Protein AF-A0A382T017-F1 (afdb_monomer_lite)

pLDDT: mean 90.38, std 9.31, range [49.28, 98.25]

Foldseek 3Di:
DDWAKDDDDDDLVPQPLLVVPVPDDLVVLLVVLQVCQVPDDDDVNVNSNRVSSVVVQVVVQAAECQFWDWDDDPNDIIIIGHSNFGWDDDPRHIHGDD

Radius of gyration: 12.75 Å; chains: 1; bounding box: 35×27×26 Å

Sequence (98 aa):
MPGIIAIGDFDRTQNEFYLK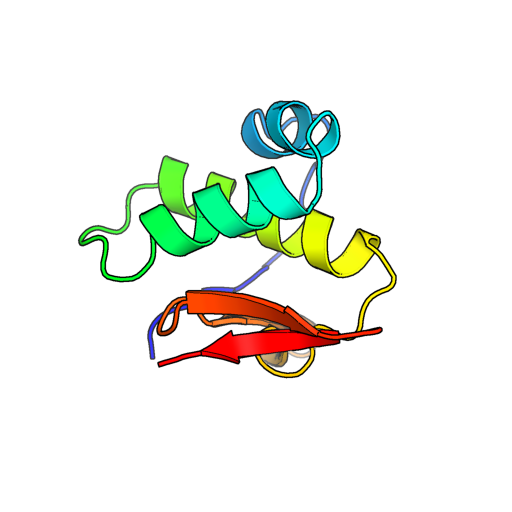YSAKSLDECIIRFNDDVGGGGWVSARGRMLRALMEIFLESGLDCSDFIAKIYSDEKEYNRMSVSKRIRIEGDKIVQID

Secondary structure (DSSP, 8-state):
--EEE--S---TTT-HHHHHHHTS-HHHHHHHHHHHTT-----HHHHHHHHHHHHHHHHTTSB-TTTEEEEEETTEEEEEEE-SSEEEEETTEEEEE-

Organism: NCBI:txid408172

Structure (mmCIF, N/CA/C/O backbone):
data_AF-A0A382T017-F1
#
_entry.id   AF-A0A382T017-F1
#
loop_
_atom_site.group_PDB
_atom_site.id
_atom_site.type_symbol
_atom_site.label_atom_id
_atom_site.label_alt_id
_atom_site.label_comp_id
_atom_site.label_asym_id
_atom_site.label_entity_id
_atom_site.label_seq_id
_atom_site.pdbx_PDB_ins_code
_atom_site.Cartn_x
_atom_site.Cartn_y
_atom_site.Cartn_z
_atom_site.occupancy
_atom_site.B_iso_or_equiv
_atom_site.auth_seq_id
_atom_site.auth_comp_id
_atom_site.auth_asym_id
_atom_site.auth_atom_id
_atom_site.pdbx_PDB_model_num
ATOM 1 N N . MET A 1 1 ? 12.775 -10.550 6.243 1.00 49.28 1 MET A N 1
ATOM 2 C CA . MET A 1 1 ? 11.541 -9.770 6.489 1.00 49.28 1 MET A CA 1
ATOM 3 C C . MET A 1 1 ? 10.956 -9.363 5.134 1.00 49.28 1 MET A C 1
ATOM 5 O O . MET A 1 1 ? 11.595 -8.566 4.452 1.00 49.28 1 MET A O 1
ATOM 9 N N . PRO A 1 2 ? 9.843 -9.970 4.689 1.00 70.81 2 PRO A N 1
ATOM 10 C CA . PRO A 1 2 ? 9.261 -9.715 3.368 1.00 70.81 2 PRO A CA 1
ATOM 11 C C . PRO A 1 2 ? 8.640 -8.310 3.303 1.00 70.81 2 PRO A C 1
ATOM 13 O O . PRO A 1 2 ? 7.970 -7.885 4.237 1.00 70.81 2 PRO A O 1
ATOM 16 N N . GLY A 1 3 ? 8.889 -7.569 2.225 1.00 76.06 3 GLY A N 1
ATOM 17 C CA . GLY A 1 3 ? 8.356 -6.218 2.028 1.00 76.06 3 GLY A CA 1
ATOM 18 C C . GLY A 1 3 ? 9.029 -5.506 0.861 1.00 76.06 3 GLY A C 1
ATOM 19 O O . GLY A 1 3 ? 10.103 -5.927 0.430 1.00 76.06 3 GLY A O 1
ATOM 20 N N . ILE A 1 4 ? 8.409 -4.440 0.362 1.00 84.19 4 ILE A N 1
ATOM 21 C CA . ILE A 1 4 ? 9.008 -3.542 -0.631 1.00 84.19 4 ILE A CA 1
ATOM 22 C C . ILE A 1 4 ? 9.597 -2.327 0.089 1.00 84.19 4 ILE A C 1
ATOM 24 O O . ILE A 1 4 ? 8.944 -1.731 0.946 1.00 84.19 4 ILE A O 1
ATOM 28 N N . ILE A 1 5 ? 10.844 -1.984 -0.238 1.00 82.7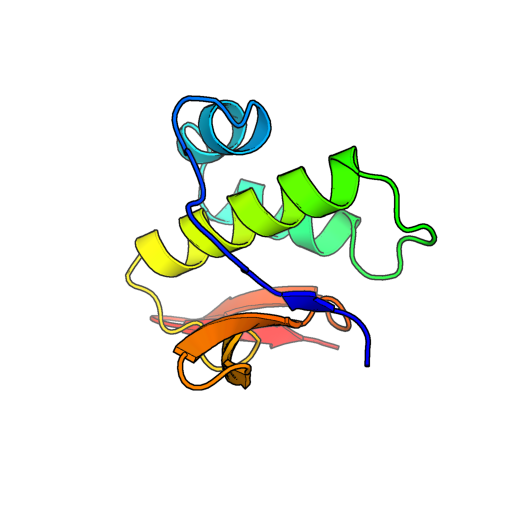5 5 ILE A N 1
ATOM 29 C CA . ILE A 1 5 ? 11.499 -0.759 0.229 1.00 82.75 5 ILE A CA 1
ATOM 30 C C . ILE A 1 5 ? 11.537 0.214 -0.942 1.00 82.75 5 ILE A C 1
ATOM 32 O O . ILE A 1 5 ? 11.983 -0.127 -2.038 1.00 82.75 5 ILE A O 1
ATOM 36 N N . ALA A 1 6 ? 11.053 1.422 -0.703 1.00 82.62 6 ALA A N 1
ATOM 37 C CA . ALA A 1 6 ? 11.131 2.520 -1.642 1.00 82.62 6 ALA A CA 1
ATOM 38 C C . ALA A 1 6 ? 12.462 3.243 -1.547 1.00 82.62 6 ALA A C 1
ATOM 40 O O . ALA A 1 6 ? 12.655 4.024 -0.625 1.00 82.62 6 ALA A O 1
ATOM 41 N N . ILE A 1 7 ? 13.346 3.017 -2.512 1.00 74.69 7 ILE A N 1
ATOM 42 C CA . ILE A 1 7 ? 14.635 3.705 -2.595 1.00 74.69 7 ILE A CA 1
ATOM 43 C C . ILE A 1 7 ? 14.667 4.529 -3.881 1.00 74.69 7 ILE A C 1
ATOM 45 O O . ILE A 1 7 ? 14.266 4.035 -4.936 1.00 74.69 7 ILE A O 1
ATOM 49 N N . GLY A 1 8 ? 15.169 5.760 -3.780 1.00 76.25 8 GLY A N 1
ATOM 50 C CA . GLY A 1 8 ? 15.335 6.671 -4.911 1.00 76.25 8 GLY A CA 1
ATOM 51 C C . GLY A 1 8 ? 14.033 7.283 -5.431 1.00 76.25 8 GLY A C 1
ATOM 52 O O . GLY A 1 8 ? 12.945 7.068 -4.884 1.00 76.25 8 GLY A O 1
ATOM 53 N N . ASP A 1 9 ? 14.173 8.055 -6.507 1.00 72.75 9 ASP A N 1
ATOM 54 C CA . ASP A 1 9 ? 13.075 8.797 -7.117 1.00 72.75 9 ASP A CA 1
ATOM 55 C C . ASP A 1 9 ? 12.147 7.836 -7.871 1.00 72.75 9 ASP A C 1
ATOM 57 O O . ASP A 1 9 ? 12.522 7.192 -8.852 1.00 72.75 9 ASP A O 1
ATOM 61 N N . PHE A 1 10 ? 10.914 7.701 -7.379 1.00 84.69 10 PHE A N 1
ATOM 62 C CA . PHE A 1 10 ? 9.876 6.928 -8.049 1.00 84.69 10 PHE A CA 1
ATOM 63 C C . PHE A 1 10 ? 9.176 7.802 -9.084 1.00 84.69 10 PHE A C 1
ATOM 65 O O . PHE A 1 10 ? 8.317 8.614 -8.742 1.00 84.69 10 PHE A O 1
ATOM 72 N N . ASP A 1 11 ? 9.522 7.611 -10.356 1.00 88.75 11 ASP A N 1
ATOM 73 C CA . ASP A 1 11 ? 8.832 8.301 -11.439 1.00 88.75 11 ASP A CA 1
ATOM 74 C C . ASP A 1 11 ? 7.474 7.645 -11.729 1.00 88.75 11 ASP A C 1
ATOM 76 O O . ASP A 1 11 ? 7.349 6.638 -12.436 1.00 88.75 11 ASP A O 1
ATOM 80 N N . ARG A 1 12 ? 6.435 8.261 -11.168 1.00 87.88 12 ARG A N 1
ATOM 81 C CA . ARG A 1 12 ? 5.023 7.909 -11.350 1.00 87.88 12 ARG A CA 1
ATOM 82 C C . ARG A 1 12 ? 4.583 7.938 -12.813 1.00 87.88 12 ARG A C 1
ATOM 84 O O . ARG A 1 12 ? 3.705 7.169 -13.192 1.00 87.88 12 ARG A O 1
ATOM 91 N N . THR A 1 13 ? 5.193 8.793 -13.634 1.00 88.25 13 THR A N 1
ATOM 92 C CA . THR A 1 13 ? 4.836 8.960 -15.050 1.00 88.25 13 THR A CA 1
ATOM 93 C C . THR A 1 13 ? 5.402 7.849 -15.931 1.00 88.25 13 THR A C 1
ATOM 95 O O . THR A 1 13 ? 4.862 7.581 -17.000 1.00 88.25 13 THR A O 1
ATOM 98 N N . GLN A 1 14 ? 6.458 7.175 -15.469 1.00 90.56 14 GLN A N 1
ATOM 99 C CA . GLN A 1 14 ? 7.124 6.084 -16.187 1.00 90.56 14 GLN A CA 1
ATOM 100 C C . GLN A 1 14 ? 6.725 4.696 -15.667 1.00 90.56 14 GLN A C 1
ATOM 102 O O . GLN A 1 14 ? 7.016 3.681 -16.301 1.00 90.56 14 GLN A O 1
ATOM 107 N N . ASN A 1 15 ? 6.057 4.613 -14.512 1.00 92.25 15 ASN A N 1
ATOM 108 C CA . ASN A 1 15 ? 5.604 3.343 -13.960 1.00 92.25 15 ASN A CA 1
ATOM 109 C C . ASN A 1 15 ? 4.211 2.962 -14.488 1.00 92.25 15 ASN A C 1
ATOM 111 O O . ASN A 1 15 ? 3.191 3.476 -14.031 1.00 92.25 15 ASN A O 1
ATOM 115 N N . GLU A 1 16 ? 4.169 1.980 -15.391 1.00 93.81 16 GLU A N 1
ATOM 116 C CA . GLU A 1 16 ? 2.932 1.443 -15.983 1.00 93.81 16 GLU A CA 1
ATOM 117 C C . GLU A 1 16 ? 1.876 1.015 -14.946 1.00 93.81 16 GLU A C 1
ATOM 119 O O . GLU A 1 16 ? 0.677 1.179 -15.171 1.00 93.81 16 GLU A O 1
ATOM 124 N N . PHE A 1 17 ? 2.300 0.492 -13.791 1.00 95.25 17 PHE A N 1
ATOM 125 C CA . PHE A 1 17 ? 1.386 0.059 -12.737 1.00 95.25 17 PHE A CA 1
ATOM 126 C C . PHE A 1 17 ? 0.793 1.243 -11.990 1.00 95.25 17 PHE A C 1
ATOM 128 O O . PHE A 1 17 ? -0.381 1.187 -11.640 1.00 95.25 17 PHE A O 1
ATOM 135 N N . TYR A 1 18 ? 1.567 2.308 -11.771 1.00 96.00 18 TYR A N 1
ATOM 136 C CA . TYR A 1 18 ? 1.036 3.520 -11.155 1.00 96.00 18 TYR A CA 1
ATOM 137 C C . TYR A 1 18 ? -0.021 4.148 -12.059 1.00 96.00 18 TYR A C 1
ATOM 139 O O . TYR A 1 18 ? -1.135 4.362 -11.601 1.00 96.00 18 TYR A O 1
ATOM 147 N N . LEU A 1 19 ? 0.271 4.321 -13.353 1.00 95.25 19 LEU A N 1
ATOM 148 C CA . LEU A 1 19 ? -0.701 4.828 -14.331 1.00 95.25 19 LEU A CA 1
ATOM 149 C C . LEU A 1 19 ? -1.972 3.968 -14.397 1.00 95.25 19 LEU A C 1
ATOM 151 O O . LEU A 1 19 ? -3.080 4.485 -14.498 1.00 95.25 19 LEU A O 1
ATOM 155 N N . LYS A 1 20 ? -1.816 2.642 -14.333 1.00 95.56 20 LYS A N 1
ATOM 156 C CA . LYS A 1 20 ? -2.941 1.706 -14.361 1.00 95.56 20 LYS A CA 1
ATOM 157 C C . LYS A 1 20 ? -3.794 1.772 -13.096 1.00 95.56 20 LYS A C 1
ATOM 159 O O . LYS A 1 20 ? -5.014 1.704 -13.198 1.00 95.56 20 LYS A O 1
ATOM 164 N N . TYR A 1 21 ? -3.172 1.800 -11.919 1.00 96.50 21 TYR A N 1
ATOM 165 C CA . TYR A 1 21 ? -3.880 1.684 -10.643 1.00 96.50 21 TYR A CA 1
ATOM 166 C C . TYR A 1 21 ? -4.342 3.029 -10.080 1.00 96.50 21 TYR A C 1
ATOM 168 O O . TYR A 1 21 ? -5.323 3.046 -9.352 1.00 96.50 21 TYR A O 1
ATOM 176 N N . SER A 1 22 ? -3.729 4.153 -10.455 1.00 94.19 22 SER A N 1
ATOM 177 C CA . SER A 1 22 ? -4.219 5.485 -10.071 1.00 94.19 22 SER A CA 1
ATOM 178 C C . SER A 1 22 ? -5.582 5.818 -10.688 1.00 94.19 22 SER A C 1
ATOM 180 O O . SER A 1 22 ? -6.326 6.628 -10.148 1.00 94.19 22 SER A O 1
ATOM 182 N N . ALA A 1 23 ? -5.938 5.161 -11.796 1.00 94.50 23 ALA A N 1
ATOM 183 C CA . ALA A 1 23 ? -7.258 5.245 -12.416 1.00 94.50 23 ALA A CA 1
ATOM 184 C C . ALA A 1 23 ? -8.301 4.295 -11.789 1.00 94.50 23 ALA A C 1
ATOM 186 O O . ALA A 1 23 ? -9.449 4.275 -12.235 1.00 94.50 23 ALA A O 1
ATOM 187 N N . LYS A 1 24 ? -7.911 3.475 -10.805 1.00 95.81 24 LYS A N 1
ATOM 188 C CA . LYS A 1 24 ? -8.782 2.499 -10.139 1.00 95.81 24 LYS A CA 1
ATOM 189 C C . LYS A 1 24 ? -9.293 2.999 -8.797 1.00 95.81 24 LYS A C 1
ATOM 191 O O . LYS A 1 24 ? -8.750 3.941 -8.224 1.00 95.81 24 LYS A O 1
ATOM 196 N N . SER A 1 25 ? -10.313 2.326 -8.265 1.00 97.12 25 SER A N 1
ATOM 197 C CA . SER A 1 25 ? -10.716 2.562 -6.879 1.00 97.12 25 SER A CA 1
ATOM 198 C C . SER A 1 25 ? -9.677 2.018 -5.892 1.00 97.12 25 SER A C 1
ATOM 200 O O . SER A 1 25 ? -8.892 1.110 -6.194 1.00 97.12 25 SER A O 1
ATOM 202 N N . LEU A 1 26 ? -9.695 2.556 -4.672 1.00 97.12 26 LEU A N 1
ATOM 203 C CA . LEU A 1 26 ? -8.842 2.073 -3.590 1.00 97.12 26 LEU A CA 1
ATOM 204 C C . LEU A 1 26 ? -9.146 0.605 -3.240 1.00 97.12 26 LEU A C 1
ATOM 206 O O . LEU A 1 26 ? -8.219 -0.171 -3.012 1.00 97.12 26 LEU A O 1
ATOM 210 N N . ASP A 1 27 ? -10.419 0.202 -3.297 1.00 97.06 27 ASP A N 1
ATOM 211 C CA . ASP A 1 27 ? -10.843 -1.190 -3.098 1.00 97.06 27 ASP A CA 1
ATOM 212 C C . ASP A 1 27 ? -10.222 -2.134 -4.133 1.00 97.06 27 ASP A C 1
ATOM 214 O O . ASP A 1 27 ? -9.713 -3.199 -3.782 1.00 97.06 27 ASP A O 1
ATOM 218 N N . GLU A 1 28 ? -10.189 -1.744 -5.412 1.00 97.75 28 GLU A N 1
ATOM 219 C CA . GLU A 1 28 ? -9.528 -2.546 -6.445 1.00 97.75 28 GLU A CA 1
ATOM 220 C C . GLU A 1 28 ? -8.014 -2.662 -6.207 1.00 97.75 28 GLU A C 1
ATOM 222 O O . GLU A 1 28 ? -7.420 -3.712 -6.472 1.00 97.75 28 GLU A O 1
ATOM 227 N N . CYS A 1 29 ? -7.378 -1.601 -5.704 1.00 97.88 29 CYS A N 1
ATOM 228 C CA . CYS A 1 29 ? -5.959 -1.618 -5.347 1.00 97.88 29 CYS A CA 1
ATOM 229 C C . CYS A 1 29 ? -5.686 -2.568 -4.172 1.00 97.88 29 CYS A C 1
ATOM 231 O O . CYS A 1 29 ? -4.704 -3.314 -4.197 1.00 97.88 29 CYS A O 1
ATOM 233 N N . ILE A 1 30 ? -6.579 -2.593 -3.180 1.00 97.75 30 ILE A N 1
ATOM 234 C CA . ILE A 1 30 ? -6.525 -3.515 -2.040 1.00 97.75 30 ILE A CA 1
ATOM 235 C C . ILE A 1 30 ? -6.710 -4.962 -2.490 1.00 97.75 30 ILE A C 1
ATOM 237 O O . ILE A 1 30 ? -5.912 -5.816 -2.105 1.00 97.75 30 ILE A O 1
ATOM 241 N N . ILE A 1 31 ? -7.700 -5.242 -3.344 1.00 96.75 31 ILE A N 1
ATOM 242 C CA . ILE A 1 31 ? -7.897 -6.578 -3.929 1.00 96.75 31 ILE A CA 1
ATOM 243 C C . ILE A 1 31 ? -6.609 -7.022 -4.623 1.00 96.75 31 ILE A C 1
ATOM 245 O O . ILE A 1 31 ? -6.082 -8.096 -4.333 1.00 96.75 31 ILE A O 1
ATOM 249 N N . ARG A 1 32 ? -6.027 -6.156 -5.463 1.00 95.69 32 ARG A N 1
ATOM 250 C CA . ARG A 1 32 ? -4.802 -6.495 -6.188 1.00 95.69 32 ARG A CA 1
ATOM 251 C C . ARG A 1 32 ? -3.615 -6.767 -5.268 1.00 95.69 32 ARG A C 1
ATOM 253 O O . ARG A 1 32 ? -2.830 -7.668 -5.573 1.00 95.69 32 ARG A O 1
ATOM 260 N N . PHE A 1 33 ? -3.453 -5.981 -4.205 1.00 95.25 33 PHE A N 1
ATOM 261 C CA . PHE A 1 33 ? -2.426 -6.211 -3.192 1.00 95.25 33 PHE A CA 1
ATOM 262 C C . PHE A 1 33 ? -2.645 -7.562 -2.498 1.00 95.25 33 PHE A C 1
ATOM 264 O O . PHE A 1 33 ? -1.722 -8.368 -2.421 1.00 95.25 33 PHE A O 1
ATOM 271 N N . ASN A 1 34 ? -3.875 -7.841 -2.063 1.00 95.69 34 ASN A N 1
ATOM 272 C CA . ASN A 1 34 ? -4.243 -9.062 -1.346 1.00 95.69 34 ASN A CA 1
ATOM 273 C C . ASN A 1 34 ? -4.073 -10.335 -2.179 1.00 95.69 34 ASN A C 1
ATOM 275 O O . ASN A 1 34 ? -3.718 -11.372 -1.616 1.00 95.69 34 ASN A O 1
ATOM 279 N N . ASP A 1 35 ? -4.279 -10.251 -3.494 1.00 92.56 35 ASP A N 1
ATOM 280 C CA . ASP A 1 35 ? -4.006 -11.340 -4.442 1.00 92.56 35 ASP A CA 1
ATOM 281 C C . ASP A 1 35 ? -2.506 -11.663 -4.558 1.00 92.56 35 ASP A C 1
ATOM 283 O O . ASP A 1 35 ? -2.131 -12.763 -4.955 1.00 92.56 35 ASP A O 1
ATOM 287 N N . ASP A 1 36 ? -1.632 -10.700 -4.246 1.00 88.75 36 ASP A N 1
ATOM 288 C CA . ASP A 1 36 ? -0.175 -10.862 -4.287 1.00 88.75 36 ASP A CA 1
ATOM 289 C C . ASP A 1 36 ? 0.422 -11.311 -2.937 1.00 88.75 36 ASP A C 1
ATOM 291 O O . ASP A 1 36 ? 1.558 -11.794 -2.885 1.00 88.75 36 ASP A O 1
ATOM 295 N N . VAL A 1 37 ? -0.333 -11.191 -1.839 1.00 88.56 37 VAL A N 1
ATOM 296 C CA . VAL A 1 37 ? 0.080 -11.677 -0.514 1.00 88.56 37 VAL A CA 1
ATOM 297 C C . VAL A 1 37 ? 0.248 -13.196 -0.551 1.00 88.56 37 VAL A C 1
ATOM 299 O O . VAL A 1 37 ? -0.634 -13.932 -0.982 1.00 88.56 37 VAL A O 1
ATOM 302 N N . GLY A 1 38 ? 1.407 -13.678 -0.096 1.00 78.50 38 GLY A N 1
ATOM 303 C CA . GLY A 1 38 ? 1.772 -15.097 -0.184 1.00 78.50 38 GLY A CA 1
ATOM 304 C C . GLY A 1 38 ? 2.255 -15.541 -1.573 1.00 78.50 38 GLY A C 1
ATOM 305 O O . GLY A 1 38 ? 2.675 -16.687 -1.728 1.00 78.50 38 GLY A O 1
ATOM 306 N N . GLY A 1 39 ? 2.265 -14.645 -2.567 1.00 74.88 39 GLY A N 1
ATOM 307 C CA . GLY A 1 39 ? 2.846 -14.895 -3.883 1.00 74.88 39 GLY A CA 1
ATOM 308 C C . GLY A 1 39 ? 4.363 -15.107 -3.808 1.00 74.88 39 GLY A C 1
ATOM 309 O O . GLY A 1 39 ? 5.109 -14.263 -3.302 1.00 74.88 39 GLY A O 1
ATOM 310 N N . GLY A 1 40 ? 4.834 -16.249 -4.314 1.00 62.62 40 GLY A N 1
ATOM 311 C CA . GLY A 1 40 ? 6.257 -16.574 -4.404 1.00 62.62 40 GLY A CA 1
ATOM 312 C C . GLY A 1 40 ? 6.939 -15.882 -5.588 1.00 62.62 40 GLY A C 1
ATOM 313 O O . GLY A 1 40 ? 6.409 -15.864 -6.695 1.00 62.62 40 GLY A O 1
ATOM 314 N N . GLY A 1 41 ? 8.146 -15.353 -5.367 1.00 63.44 41 GLY A N 1
ATOM 315 C CA . GLY A 1 41 ? 9.015 -14.814 -6.418 1.00 63.44 41 GLY A CA 1
ATOM 316 C C . GLY A 1 41 ? 9.211 -13.297 -6.358 1.00 63.44 41 GLY A C 1
ATOM 317 O O . GLY A 1 41 ? 8.271 -12.510 -6.242 1.00 63.44 41 GLY A O 1
ATOM 318 N N . TRP A 1 42 ? 10.470 -12.873 -6.447 1.00 60.44 42 TRP A N 1
ATOM 319 C CA . TRP A 1 42 ? 10.848 -11.478 -6.655 1.00 60.44 42 TRP A CA 1
ATOM 320 C C . TRP A 1 42 ? 11.213 -11.293 -8.126 1.00 60.44 42 TRP A C 1
ATOM 322 O O . TRP A 1 42 ? 12.339 -11.546 -8.541 1.00 60.44 42 TRP A O 1
ATOM 332 N N . VAL A 1 43 ? 10.237 -10.873 -8.926 1.00 74.12 43 VAL A N 1
ATOM 333 C CA . VAL A 1 43 ? 10.463 -10.401 -10.298 1.00 74.12 43 VAL A CA 1
ATOM 334 C C . VAL A 1 43 ? 10.359 -8.880 -10.324 1.00 74.12 43 VAL A C 1
ATOM 336 O O . VAL A 1 43 ? 9.546 -8.294 -9.609 1.00 74.12 43 VAL A O 1
ATOM 339 N N . SER A 1 44 ? 11.180 -8.223 -11.146 1.00 81.19 44 SER A N 1
ATOM 340 C CA . SER A 1 44 ? 11.266 -6.754 -11.221 1.00 81.19 44 SER A CA 1
ATOM 341 C C . SER A 1 44 ? 9.903 -6.081 -11.442 1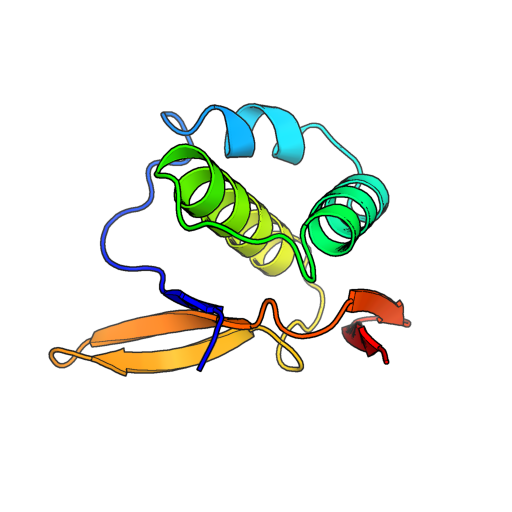.00 81.19 44 SER A C 1
ATOM 343 O O . SER A 1 44 ? 9.621 -5.047 -10.838 1.00 81.19 44 SER A O 1
ATOM 345 N N . ALA A 1 45 ? 9.023 -6.705 -12.232 1.00 86.62 45 ALA A N 1
ATOM 346 C CA . ALA A 1 45 ? 7.648 -6.257 -12.441 1.00 86.62 45 ALA A CA 1
ATOM 347 C C . ALA A 1 45 ? 6.824 -6.224 -11.141 1.00 86.62 45 ALA A C 1
ATOM 349 O O . ALA A 1 45 ? 6.138 -5.240 -10.878 1.00 86.62 45 ALA A O 1
ATOM 350 N N . ARG A 1 46 ? 6.944 -7.247 -10.282 1.00 87.88 46 ARG A N 1
ATOM 351 C CA . ARG A 1 46 ? 6.256 -7.300 -8.983 1.00 87.88 46 ARG A CA 1
ATOM 352 C C . ARG A 1 46 ? 6.733 -6.186 -8.054 1.00 87.88 46 ARG A C 1
ATOM 354 O O . ARG A 1 46 ? 5.912 -5.515 -7.440 1.00 87.88 46 ARG A O 1
ATOM 361 N N . GLY A 1 47 ? 8.043 -5.941 -8.000 1.00 88.38 47 GLY A N 1
ATOM 362 C CA . GLY A 1 47 ? 8.605 -4.833 -7.221 1.00 88.38 47 GLY A CA 1
ATOM 363 C C . GLY A 1 47 ? 8.055 -3.472 -7.664 1.00 88.38 47 GLY A C 1
ATOM 364 O O . GLY A 1 47 ? 7.597 -2.694 -6.829 1.00 88.38 47 GLY A O 1
ATOM 365 N N . ARG A 1 48 ? 8.015 -3.213 -8.981 1.00 90.88 48 ARG A N 1
ATOM 366 C CA . ARG A 1 48 ? 7.429 -1.983 -9.549 1.00 90.88 48 ARG A CA 1
ATOM 367 C C . ARG A 1 48 ? 5.938 -1.847 -9.254 1.00 90.88 48 ARG A C 1
ATOM 369 O O . ARG A 1 48 ? 5.486 -0.745 -8.956 1.00 90.88 48 ARG A O 1
ATOM 376 N N . MET A 1 49 ? 5.200 -2.952 -9.328 1.00 93.12 49 MET A N 1
ATOM 377 C CA . MET A 1 49 ? 3.772 -3.005 -9.030 1.00 93.12 49 MET A CA 1
ATOM 378 C C . MET A 1 49 ? 3.483 -2.685 -7.560 1.00 93.12 49 MET A C 1
ATOM 380 O O . MET A 1 49 ? 2.660 -1.824 -7.268 1.00 93.12 49 MET A O 1
ATOM 384 N N . LEU A 1 50 ? 4.182 -3.343 -6.632 1.00 93.25 50 LEU A N 1
ATOM 385 C CA . LEU A 1 50 ? 4.023 -3.111 -5.196 1.00 93.25 50 LEU A CA 1
ATOM 386 C C . LEU A 1 50 ? 4.451 -1.694 -4.804 1.00 93.25 50 LEU A C 1
ATOM 388 O O . LEU A 1 50 ? 3.795 -1.065 -3.981 1.00 93.25 50 LEU A O 1
ATOM 392 N N . ARG A 1 51 ? 5.508 -1.156 -5.425 1.00 93.25 51 ARG A N 1
ATOM 393 C CA . ARG A 1 51 ? 5.908 0.246 -5.243 1.00 93.25 51 ARG A CA 1
ATOM 394 C C . ARG A 1 51 ? 4.796 1.210 -5.669 1.00 93.25 51 ARG A C 1
ATOM 396 O O . ARG A 1 51 ? 4.544 2.162 -4.941 1.00 93.25 51 ARG A O 1
ATOM 403 N N . ALA A 1 52 ? 4.134 0.953 -6.799 1.00 95.56 52 ALA A N 1
ATOM 404 C CA . ALA A 1 52 ? 3.016 1.768 -7.272 1.00 95.56 52 ALA A CA 1
ATOM 405 C C . ALA A 1 52 ? 1.813 1.722 -6.318 1.00 95.56 52 ALA A C 1
ATOM 407 O O . ALA A 1 52 ? 1.272 2.768 -5.978 1.00 95.56 52 ALA A O 1
ATOM 408 N N . LEU A 1 53 ? 1.440 0.530 -5.838 1.00 96.44 53 LEU A N 1
ATOM 409 C CA . LEU A 1 53 ? 0.369 0.378 -4.847 1.00 96.44 53 LEU A CA 1
ATOM 410 C C . LEU A 1 53 ? 0.698 1.110 -3.539 1.00 96.44 53 LEU A C 1
ATOM 412 O O . LEU A 1 53 ? -0.163 1.789 -2.997 1.00 96.44 53 LEU A O 1
ATOM 416 N N . MET A 1 54 ? 1.952 1.042 -3.074 1.00 96.12 54 MET A N 1
ATOM 417 C CA . MET A 1 54 ? 2.381 1.770 -1.877 1.00 96.12 54 MET A CA 1
ATOM 418 C C . MET A 1 54 ? 2.184 3.283 -2.011 1.00 96.12 54 MET A C 1
ATOM 420 O O . MET A 1 54 ? 1.741 3.925 -1.066 1.00 96.12 54 MET A O 1
ATOM 424 N N . GLU A 1 55 ? 2.511 3.852 -3.172 1.00 95.50 55 GLU A N 1
ATOM 425 C CA . GLU A 1 55 ? 2.314 5.282 -3.434 1.00 95.50 55 GLU A CA 1
ATOM 426 C C . GLU A 1 55 ? 0.828 5.647 -3.457 1.00 95.50 55 GLU A C 1
ATOM 428 O O . GLU A 1 55 ? 0.445 6.620 -2.822 1.00 95.50 55 GLU A O 1
ATOM 433 N N . ILE A 1 56 ? -0.016 4.824 -4.082 1.00 96.81 56 ILE A N 1
ATOM 434 C CA . ILE A 1 56 ? -1.472 5.037 -4.112 1.00 96.81 56 ILE A CA 1
ATOM 435 C C . ILE A 1 56 ? -2.078 4.988 -2.704 1.00 96.81 56 ILE A C 1
ATOM 437 O O . ILE A 1 56 ? -2.924 5.814 -2.372 1.00 96.81 56 ILE A O 1
ATOM 441 N N . PHE A 1 57 ? -1.640 4.054 -1.855 1.00 97.25 57 PHE A N 1
ATOM 442 C CA . PHE A 1 57 ? -2.104 3.983 -0.466 1.00 97.25 57 PHE A CA 1
ATOM 443 C C . PHE A 1 57 ? -1.672 5.211 0.342 1.00 97.25 57 PHE A C 1
ATOM 445 O O . PHE A 1 57 ? -2.477 5.779 1.068 1.00 97.25 57 PHE A O 1
ATOM 452 N N . LEU A 1 58 ? -0.432 5.678 0.172 1.00 95.44 58 LEU A N 1
ATOM 453 C CA . LEU A 1 58 ? 0.039 6.906 0.823 1.00 95.44 58 LEU A CA 1
ATOM 454 C C . LEU A 1 58 ? -0.713 8.159 0.343 1.00 95.44 58 LEU A C 1
ATOM 456 O O . LEU A 1 58 ? -0.869 9.111 1.104 1.00 95.44 58 LEU A O 1
ATOM 460 N N . GLU A 1 59 ? -1.186 8.165 -0.903 1.00 95.50 59 GLU A N 1
ATOM 461 C CA . GLU A 1 59 ? -1.962 9.260 -1.495 1.00 95.50 59 GLU A CA 1
ATOM 462 C C . GLU A 1 59 ? -3.449 9.232 -1.142 1.00 95.50 59 GLU A C 1
ATOM 464 O O . GLU A 1 59 ? -4.131 10.240 -1.319 1.00 95.50 59 GLU A O 1
ATOM 469 N N . SER A 1 60 ? -3.966 8.114 -0.625 1.00 96.19 60 SER A N 1
ATOM 470 C CA . SER A 1 60 ? -5.396 7.973 -0.346 1.00 96.19 60 SER A CA 1
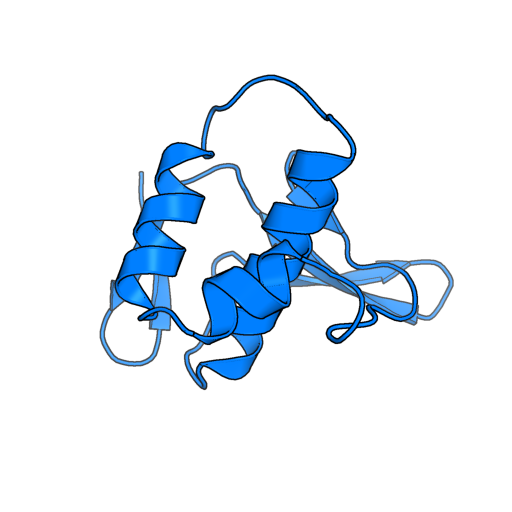ATOM 471 C C . SER A 1 60 ? -5.882 8.845 0.816 1.00 96.19 60 SER A C 1
ATOM 473 O O . SER A 1 60 ? -7.087 8.951 1.033 1.00 96.19 60 SER A O 1
ATOM 475 N N . GLY A 1 61 ? -4.962 9.427 1.592 1.00 96.25 61 GLY A N 1
ATOM 476 C CA . GLY A 1 61 ? -5.265 10.203 2.796 1.00 96.25 61 GLY A CA 1
ATOM 477 C C . GLY A 1 61 ? -5.686 9.359 4.003 1.00 96.25 61 GLY A C 1
ATOM 478 O O . GLY A 1 61 ? -6.065 9.930 5.021 1.00 96.25 61 GLY A O 1
ATOM 479 N N . LEU A 1 62 ? -5.616 8.025 3.904 1.00 97.88 62 LEU A N 1
ATOM 480 C CA . LEU A 1 62 ? -5.902 7.108 5.010 1.00 97.88 62 LEU A CA 1
ATOM 481 C C . LEU A 1 62 ? -4.629 6.797 5.799 1.00 97.88 62 LEU A C 1
ATOM 483 O O . LEU A 1 62 ? -3.525 6.768 5.247 1.00 97.88 62 LEU A O 1
ATOM 487 N N . ASP A 1 63 ? -4.783 6.494 7.085 1.00 98.00 63 ASP A N 1
ATOM 488 C CA . ASP A 1 63 ? -3.679 5.983 7.891 1.00 98.00 63 ASP A CA 1
ATOM 489 C C . ASP A 1 63 ? -3.238 4.605 7.362 1.00 98.00 63 ASP A C 1
ATOM 491 O O . ASP A 1 63 ? -4.018 3.658 7.313 1.00 98.00 63 ASP A O 1
ATOM 495 N N . CYS A 1 64 ? -1.970 4.487 6.963 1.00 97.50 64 CYS A N 1
ATOM 496 C CA . CYS A 1 64 ? -1.372 3.245 6.460 1.00 97.50 64 CYS A CA 1
ATOM 497 C C . CYS A 1 64 ? -0.286 2.680 7.392 1.00 97.50 64 CYS A C 1
ATOM 499 O O . CYS A 1 64 ? 0.449 1.767 7.010 1.00 97.50 64 CYS A O 1
ATOM 501 N N . SER A 1 65 ? -0.157 3.220 8.609 1.00 96.62 65 SER A N 1
ATOM 502 C CA . SER A 1 65 ? 0.918 2.896 9.562 1.00 96.62 65 SER A CA 1
ATOM 503 C C . SER A 1 65 ? 0.977 1.427 9.982 1.00 96.62 65 SER A C 1
ATOM 505 O O . SER A 1 65 ? 2.015 0.967 10.453 1.00 96.62 65 SER A O 1
ATOM 507 N N . ASP A 1 66 ? -0.107 0.676 9.789 1.00 96.06 66 ASP A N 1
ATOM 508 C CA . ASP A 1 66 ? -0.183 -0.735 10.170 1.00 96.06 66 ASP A CA 1
ATOM 509 C C . ASP A 1 66 ? 0.657 -1.651 9.263 1.00 96.06 66 ASP A C 1
ATOM 511 O O . ASP A 1 66 ? 1.091 -2.729 9.661 1.00 96.06 66 ASP A O 1
ATOM 515 N N . PHE A 1 67 ? 0.928 -1.218 8.028 1.00 95.31 67 PHE A N 1
ATOM 516 C CA . PHE A 1 67 ? 1.692 -2.002 7.054 1.00 95.31 67 PHE A CA 1
ATOM 517 C C . PHE A 1 67 ? 2.731 -1.196 6.276 1.00 95.31 67 PHE A C 1
ATOM 519 O O . PHE A 1 67 ? 3.582 -1.806 5.629 1.00 95.31 67 PHE A O 1
ATOM 526 N N . ILE A 1 68 ? 2.719 0.138 6.352 1.00 95.94 68 ILE A N 1
ATOM 527 C CA . ILE A 1 68 ? 3.742 1.014 5.778 1.00 95.94 68 ILE A CA 1
ATOM 528 C C . ILE A 1 68 ? 4.477 1.731 6.910 1.00 95.94 68 ILE A C 1
ATOM 530 O O . ILE A 1 68 ? 3.920 2.588 7.589 1.00 95.94 68 ILE A O 1
ATOM 534 N N . ALA A 1 69 ? 5.756 1.404 7.086 1.00 94.50 69 ALA A N 1
ATOM 535 C CA . ALA A 1 69 ? 6.613 2.001 8.104 1.00 94.50 69 ALA A CA 1
ATOM 536 C C . ALA A 1 69 ? 7.669 2.922 7.484 1.00 94.50 69 ALA A C 1
ATOM 538 O O . ALA A 1 69 ? 8.171 2.666 6.384 1.00 94.50 69 ALA A O 1
ATOM 539 N N . LYS A 1 70 ? 8.062 3.955 8.233 1.00 93.81 70 LYS A N 1
ATOM 540 C CA . LYS A 1 70 ? 9.278 4.724 7.964 1.00 93.81 70 LYS A CA 1
ATOM 541 C C . LYS A 1 70 ? 10.492 3.947 8.453 1.00 93.81 70 LYS A C 1
ATOM 543 O O . LYS A 1 70 ? 10.499 3.445 9.574 1.00 93.81 70 LYS A O 1
ATOM 548 N N . ILE A 1 71 ? 11.511 3.840 7.613 1.00 92.44 71 ILE A N 1
ATOM 549 C CA . ILE A 1 71 ? 12.796 3.239 7.967 1.00 92.44 71 ILE A CA 1
ATOM 550 C C . ILE A 1 71 ? 13.931 4.182 7.585 1.00 92.44 71 ILE A C 1
ATOM 552 O O . ILE A 1 71 ? 13.796 4.965 6.649 1.00 92.44 71 ILE A O 1
ATOM 556 N N . TYR A 1 72 ? 15.062 4.060 8.271 1.00 90.44 72 TYR A N 1
ATOM 557 C CA . TYR A 1 72 ? 16.280 4.795 7.946 1.00 90.44 72 TYR A CA 1
ATOM 558 C C . TYR A 1 72 ? 17.291 3.858 7.282 1.00 90.44 72 TYR A C 1
ATOM 560 O O . TYR A 1 72 ? 17.559 2.770 7.792 1.00 90.44 72 TYR A O 1
ATOM 568 N N . SER A 1 73 ? 17.842 4.273 6.145 1.00 83.69 73 SER A N 1
ATOM 569 C CA . SER A 1 73 ? 18.991 3.634 5.490 1.00 83.69 73 SER A CA 1
ATOM 570 C C . SER A 1 73 ? 19.833 4.726 4.838 1.00 8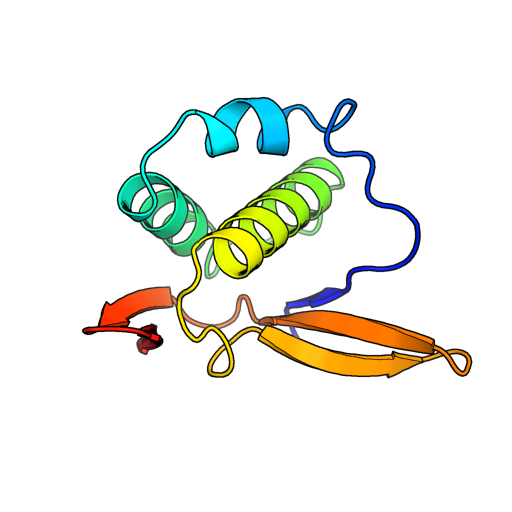3.69 73 SER A C 1
ATOM 572 O O . SER A 1 73 ? 19.282 5.710 4.357 1.00 83.69 73 SER A O 1
ATOM 574 N N . ASP A 1 74 ? 21.157 4.596 4.840 1.00 84.81 74 ASP A N 1
ATOM 575 C CA . ASP A 1 74 ? 22.066 5.554 4.182 1.00 84.81 74 ASP A CA 1
ATOM 576 C C . ASP A 1 74 ? 21.765 7.028 4.526 1.00 84.81 74 ASP A C 1
ATOM 578 O O . ASP A 1 74 ? 21.699 7.885 3.646 1.00 84.81 74 ASP A O 1
ATOM 582 N N . GLU A 1 75 ? 21.499 7.294 5.812 1.00 87.12 75 GLU A N 1
ATOM 583 C CA . GLU A 1 75 ? 21.171 8.627 6.353 1.00 87.12 75 GLU A CA 1
ATOM 584 C C . GLU A 1 75 ? 19.904 9.274 5.757 1.00 87.12 75 GLU A C 1
ATOM 586 O O . GLU A 1 75 ? 19.659 10.469 5.921 1.00 87.12 75 GLU A O 1
ATOM 591 N N . LYS A 1 76 ? 19.062 8.480 5.090 1.00 88.75 76 LYS A N 1
ATOM 592 C CA . LYS A 1 76 ? 17.803 8.908 4.477 1.00 88.75 76 LYS A CA 1
ATOM 593 C C . LYS A 1 76 ? 16.629 8.102 5.013 1.00 88.75 76 LYS A C 1
ATOM 595 O O . LYS A 1 76 ? 16.757 6.938 5.393 1.00 88.75 76 LYS A O 1
ATOM 600 N N . GLU A 1 77 ? 15.469 8.746 5.042 1.00 90.25 77 GLU A N 1
ATOM 601 C CA . GLU A 1 77 ? 14.210 8.109 5.407 1.00 90.25 77 GLU A CA 1
ATOM 602 C C . GLU A 1 77 ? 13.531 7.515 4.168 1.00 90.25 77 GLU A C 1
ATOM 604 O O . GLU A 1 77 ? 13.425 8.164 3.125 1.00 90.25 77 GLU A O 1
ATOM 609 N N . TYR A 1 78 ? 13.025 6.294 4.304 1.00 90.94 78 TYR A N 1
ATOM 610 C CA . TYR A 1 78 ? 12.322 5.567 3.258 1.00 90.94 78 TYR A CA 1
ATOM 611 C C . TYR A 1 78 ? 11.014 4.978 3.772 1.00 90.94 78 TYR A C 1
ATOM 613 O O . TYR A 1 78 ? 10.869 4.656 4.951 1.00 90.94 78 TYR A O 1
ATOM 621 N N . ASN A 1 79 ? 10.073 4.769 2.854 1.00 93.00 79 ASN A N 1
ATOM 622 C CA . ASN A 1 79 ? 8.863 4.004 3.129 1.00 93.00 79 ASN A CA 1
ATOM 623 C C . ASN A 1 79 ? 9.124 2.518 2.866 1.00 93.00 79 ASN A C 1
ATOM 625 O O . ASN A 1 79 ? 9.664 2.133 1.822 1.00 93.00 79 ASN A O 1
ATOM 629 N N . ARG A 1 80 ? 8.694 1.674 3.796 1.00 92.88 80 ARG A N 1
ATOM 630 C CA . ARG A 1 80 ? 8.705 0.225 3.651 1.00 92.88 80 ARG A CA 1
ATOM 631 C C . ARG A 1 80 ? 7.300 -0.318 3.831 1.00 92.88 80 ARG A C 1
ATOM 633 O O . ARG A 1 80 ? 6.755 -0.226 4.925 1.00 92.88 80 ARG A O 1
ATOM 640 N N . MET A 1 81 ? 6.772 -0.966 2.799 1.00 94.06 81 MET A N 1
ATOM 641 C CA . MET A 1 81 ? 5.482 -1.649 2.863 1.00 94.06 81 MET A CA 1
ATOM 642 C C . MET A 1 81 ? 5.671 -3.146 3.095 1.00 94.06 81 MET A C 1
ATOM 644 O O . MET A 1 81 ? 6.364 -3.837 2.340 1.00 94.06 81 MET A O 1
ATOM 648 N N . SER A 1 82 ? 5.049 -3.642 4.156 1.00 92.88 82 SER A N 1
ATOM 649 C CA . SER A 1 82 ? 4.928 -5.061 4.455 1.00 92.88 82 SER A CA 1
ATOM 650 C C . SER A 1 82 ? 3.966 -5.723 3.474 1.00 92.88 82 SER A C 1
ATOM 652 O O . SER A 1 82 ? 2.911 -5.179 3.177 1.00 92.88 82 SER A O 1
ATOM 654 N N . VAL A 1 83 ? 4.330 -6.911 2.989 1.00 90.94 83 VAL A N 1
ATOM 655 C CA . VAL A 1 83 ? 3.502 -7.746 2.090 1.00 90.94 83 VAL A CA 1
ATOM 656 C C . VAL A 1 83 ? 3.214 -9.120 2.703 1.00 90.94 83 VAL A C 1
ATOM 658 O O . VAL A 1 83 ? 2.976 -10.097 1.997 1.00 90.94 83 VAL A O 1
ATOM 661 N N . SER A 1 84 ? 3.325 -9.221 4.032 1.00 90.50 84 SER A N 1
ATOM 662 C CA . SER A 1 84 ? 3.173 -10.479 4.771 1.00 90.50 84 SER A CA 1
ATOM 663 C C . SER A 1 84 ? 1.724 -10.860 5.054 1.00 90.50 84 SER A C 1
ATOM 665 O O . SER A 1 84 ? 1.451 -12.032 5.284 1.00 90.50 84 SER A O 1
ATOM 667 N N . LYS A 1 85 ? 0.827 -9.875 5.094 1.00 94.19 85 LYS A N 1
ATOM 668 C CA . LYS A 1 85 ? -0.579 -10.021 5.470 1.00 94.19 85 LYS A CA 1
ATOM 669 C C . LYS A 1 85 ? -1.453 -9.270 4.481 1.00 94.19 85 LYS A C 1
ATOM 671 O O . LYS A 1 85 ? -0.981 -8.323 3.850 1.00 94.19 85 LYS A O 1
ATOM 676 N N . ARG A 1 86 ? -2.707 -9.702 4.356 1.00 96.50 86 ARG A N 1
ATOM 677 C CA . ARG A 1 86 ? -3.721 -8.975 3.585 1.00 96.50 86 ARG A CA 1
ATOM 678 C C . ARG A 1 86 ? -4.092 -7.683 4.304 1.00 96.50 86 ARG A C 1
ATOM 680 O O . ARG A 1 86 ? -3.782 -7.527 5.480 1.00 96.50 86 ARG A O 1
ATOM 687 N N . ILE A 1 87 ? -4.740 -6.769 3.594 1.00 97.88 87 ILE A N 1
ATOM 688 C CA . ILE A 1 87 ? -5.195 -5.479 4.110 1.00 97.88 87 ILE A CA 1
ATOM 689 C C . ILE A 1 87 ? -6.671 -5.225 3.792 1.00 97.88 87 ILE A C 1
ATOM 691 O O . ILE A 1 87 ? -7.223 -5.816 2.858 1.00 97.88 87 ILE A O 1
ATOM 695 N N . ARG A 1 88 ? -7.306 -4.325 4.545 1.00 98.06 88 ARG A N 1
ATOM 696 C CA . ARG A 1 88 ? -8.645 -3.780 4.261 1.00 98.06 88 ARG A CA 1
ATOM 697 C C . ARG A 1 88 ? -8.790 -2.353 4.795 1.00 98.06 88 ARG A C 1
ATOM 699 O O . ARG A 1 88 ? -8.004 -1.942 5.643 1.00 98.06 88 ARG A O 1
ATOM 706 N N . ILE A 1 89 ? -9.804 -1.626 4.325 1.00 98.06 89 ILE A N 1
ATOM 707 C CA . ILE A 1 89 ? -10.182 -0.316 4.879 1.00 98.06 89 ILE A CA 1
ATOM 708 C C . ILE A 1 89 ? -11.048 -0.520 6.124 1.00 98.06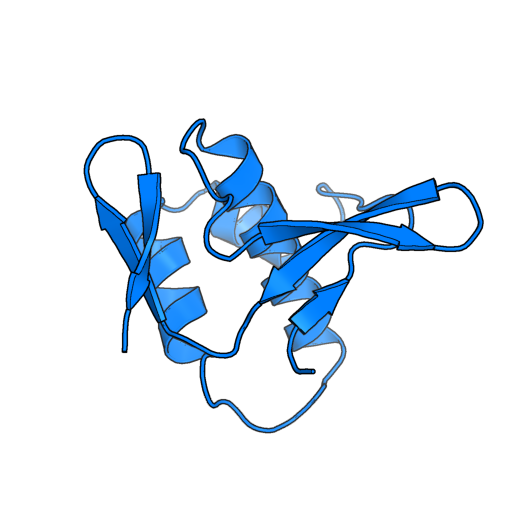 89 ILE A C 1
ATOM 710 O O . ILE A 1 89 ? -12.004 -1.296 6.105 1.00 98.06 89 ILE A O 1
ATOM 714 N N . GLU A 1 90 ? -10.734 0.220 7.179 1.00 97.19 90 GLU A N 1
ATOM 715 C CA . GLU A 1 90 ? -11.525 0.368 8.395 1.00 97.19 90 GLU A CA 1
ATOM 716 C C . GLU A 1 90 ? -11.589 1.848 8.779 1.00 97.19 90 GLU A C 1
ATOM 718 O O . GLU A 1 90 ? -10.631 2.408 9.308 1.00 97.19 90 GLU A O 1
ATOM 723 N N . GLY A 1 91 ? -12.725 2.494 8.503 1.00 95.56 91 GLY A N 1
ATOM 724 C CA . GLY A 1 91 ? -12.899 3.919 8.788 1.00 95.56 91 GLY A CA 1
ATOM 725 C C . GLY A 1 91 ? -11.898 4.779 8.015 1.00 95.56 91 GLY A C 1
ATOM 726 O O . GLY A 1 91 ? -11.922 4.806 6.787 1.00 95.56 91 GLY A O 1
ATOM 727 N N . ASP A 1 92 ? -11.035 5.479 8.743 1.00 97.31 92 ASP A N 1
ATOM 728 C CA . ASP A 1 92 ? -9.979 6.356 8.230 1.00 97.31 92 ASP A CA 1
ATOM 729 C C . ASP A 1 92 ? -8.609 5.659 8.093 1.00 97.31 92 ASP A C 1
ATOM 731 O O . ASP A 1 92 ? -7.600 6.314 7.820 1.00 97.31 92 ASP A O 1
ATOM 735 N N . LYS A 1 93 ? -8.563 4.328 8.241 1.00 98.12 93 LYS A N 1
ATOM 736 C CA . LYS A 1 93 ? -7.330 3.534 8.245 1.00 98.12 93 LYS A CA 1
ATOM 737 C C . LYS A 1 93 ? -7.374 2.369 7.257 1.00 98.12 93 LYS A C 1
ATOM 739 O O . LYS A 1 93 ? -8.420 1.774 7.012 1.00 98.12 93 LYS A O 1
ATOM 744 N N . ILE A 1 94 ? -6.214 2.000 6.721 1.00 98.25 94 ILE A N 1
ATOM 745 C CA . ILE A 1 94 ? -5.979 0.720 6.049 1.00 98.25 94 ILE A CA 1
ATOM 746 C C . ILE A 1 94 ? -5.179 -0.175 7.006 1.00 98.25 94 ILE A C 1
ATOM 748 O O . ILE A 1 94 ? -4.055 0.160 7.388 1.00 98.25 94 ILE A O 1
ATOM 752 N N . VAL A 1 95 ? -5.759 -1.310 7.397 1.00 97.69 95 VAL A N 1
ATOM 753 C CA . VAL A 1 95 ? -5.209 -2.225 8.415 1.00 97.69 95 VAL A CA 1
ATOM 754 C C . VAL A 1 95 ? -4.829 -3.575 7.820 1.00 97.69 95 VAL A C 1
ATOM 756 O O . VAL A 1 95 ? -5.421 -4.002 6.828 1.00 97.69 95 VAL A O 1
ATOM 759 N N . GLN A 1 96 ? -3.870 -4.263 8.438 1.00 96.38 96 GLN A N 1
ATOM 760 C CA . GLN A 1 96 ? -3.546 -5.656 8.162 1.00 96.38 96 GLN A CA 1
ATOM 761 C C . GLN A 1 96 ? -4.583 -6.600 8.771 1.00 96.38 96 GLN A C 1
ATOM 763 O O . GLN A 1 96 ? -5.089 -6.382 9.868 1.00 96.38 96 GLN A O 1
ATOM 768 N N . ILE A 1 97 ? -4.845 -7.699 8.072 1.00 95.50 97 ILE A N 1
ATOM 769 C CA . ILE A 1 97 ? -5.722 -8.785 8.509 1.00 95.50 97 ILE A CA 1
ATOM 770 C C . ILE A 1 97 ? -5.028 -10.136 8.321 1.00 95.50 97 ILE A C 1
ATOM 772 O O . ILE A 1 97 ? -4.172 -10.286 7.440 1.00 95.50 97 ILE A O 1
ATOM 776 N N . ASP A 1 98 ? -5.392 -11.092 9.174 1.00 81.88 98 ASP A N 1
ATOM 777 C CA . ASP A 1 98 ? -4.887 -12.470 9.137 1.00 81.88 98 ASP A CA 1
ATOM 778 C C . ASP A 1 98 ? -5.454 -13.283 7.959 1.00 81.88 98 ASP A C 1
ATOM 780 O O . ASP A 1 98 ? -6.644 -13.103 7.600 1.00 81.88 98 ASP A O 1
#